Protein AF-A0A5N3X8C8-F1 (afdb_monomer_lite)

Sequence (66 aa):
MVLYIVLLPAAGLLQLQDVKKTCCEFLESQLHPVNCLGIRAFADMHACTDLLNKANTYLTVSRGVT

Foldseek 3Di:
DVVPVVCVVVCVVDDPPVVVVVVLVVVLVVQDPVCLVVQLVVCVVVVVVVSNVSSVVVVVVVVVPD

Organism: Muntiacus reevesi (NCBI:txid9886)

pLDDT: mean 70.5, std 14.21, range [43.62, 87.25]

Secondary structure (DSSP, 8-state):
-TTSTTTHHHHTTS-HHHHHHHHHHHHHHT--TTTHHHHHHHHHHTT-HHHHHHHHHHHHHHHS--

InterPro domains:
  IPR011333 SKP1/BTB/POZ domain superfamily [G3DSA:3.30.710.10] (3-6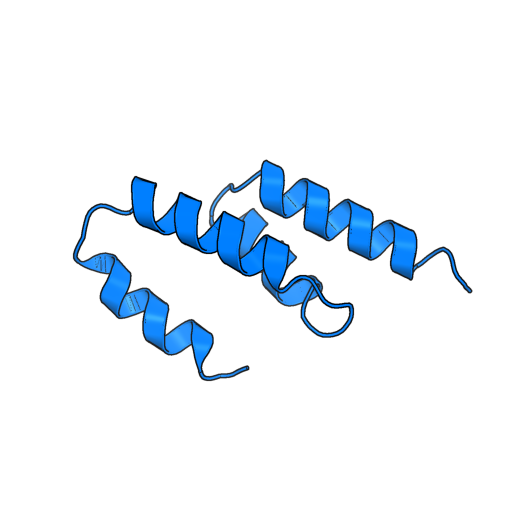0)

Structure (mmCIF, N/CA/C/O backbone):
data_AF-A0A5N3X8C8-F1
#
_entry.id   AF-A0A5N3X8C8-F1
#
loop_
_atom_site.group_PDB
_atom_site.id
_atom_site.type_symbol
_atom_site.label_atom_id
_atom_site.label_alt_id
_atom_site.label_comp_id
_atom_site.label_asym_id
_atom_site.label_entity_id
_atom_site.label_seq_id
_atom_site.pdbx_PDB_ins_code
_atom_site.Cartn_x
_atom_site.Cartn_y
_atom_site.Cartn_z
_atom_site.occupancy
_atom_site.B_iso_or_equiv
_atom_site.auth_seq_id
_atom_site.auth_comp_id
_atom_site.auth_asym_id
_atom_site.auth_atom_id
_atom_site.pdbx_PDB_model_num
ATOM 1 N N . MET A 1 1 ? 8.728 -13.636 -4.164 1.00 52.34 1 MET A N 1
ATOM 2 C CA . MET A 1 1 ? 7.398 -12.989 -4.272 1.00 52.34 1 MET A CA 1
ATOM 3 C C . MET A 1 1 ? 6.244 -13.919 -3.884 1.00 52.34 1 MET A C 1
ATOM 5 O O . MET A 1 1 ? 5.311 -13.454 -3.252 1.00 52.34 1 MET A O 1
ATOM 9 N N . VAL A 1 2 ? 6.340 -15.229 -4.153 1.00 43.72 2 VAL A N 1
ATOM 10 C CA . VAL A 1 2 ? 5.367 -16.256 -3.701 1.00 43.72 2 VAL A CA 1
ATOM 11 C C . VAL A 1 2 ? 5.394 -16.496 -2.175 1.00 43.72 2 VAL A C 1
ATOM 13 O O . VAL A 1 2 ? 4.468 -17.067 -1.618 1.00 43.72 2 VAL A O 1
ATOM 16 N N . LEU A 1 3 ? 6.427 -16.021 -1.467 1.00 48.88 3 LEU A N 1
ATOM 17 C CA . LEU A 1 3 ? 6.595 -16.278 -0.030 1.00 48.88 3 LEU A CA 1
ATOM 18 C C . LEU A 1 3 ? 5.674 -15.428 0.873 1.00 48.88 3 LEU A C 1
ATOM 20 O O . LEU A 1 3 ? 5.366 -15.849 1.980 1.00 48.88 3 LEU A O 1
ATOM 24 N N . TYR A 1 4 ? 5.207 -14.257 0.421 1.00 50.44 4 TYR A N 1
ATOM 25 C CA . TYR A 1 4 ? 4.456 -13.331 1.290 1.00 50.44 4 TYR A CA 1
ATOM 26 C C . TYR A 1 4 ? 2.950 -13.633 1.350 1.00 50.44 4 TYR A C 1
ATOM 28 O O . TYR A 1 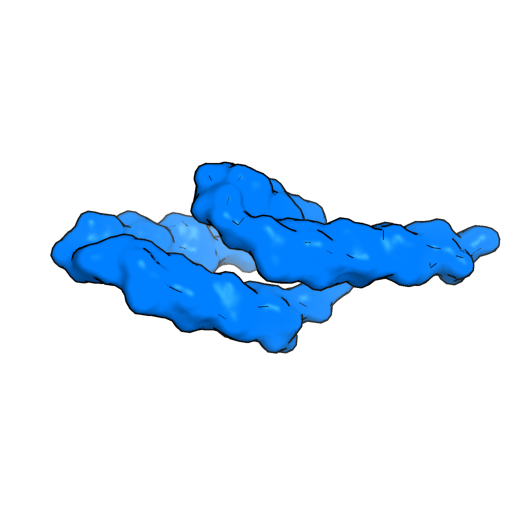4 ? 2.302 -13.402 2.366 1.00 50.44 4 TYR A O 1
ATOM 36 N N . ILE A 1 5 ? 2.399 -14.228 0.288 1.00 50.78 5 ILE A N 1
ATOM 37 C CA . ILE A 1 5 ? 0.995 -14.669 0.246 1.00 50.78 5 ILE A CA 1
ATOM 38 C C . ILE A 1 5 ? 0.721 -15.880 1.151 1.00 50.78 5 ILE A C 1
ATOM 40 O O . ILE A 1 5 ? -0.418 -16.077 1.557 1.00 50.78 5 ILE A O 1
ATOM 44 N N . VAL A 1 6 ? 1.746 -16.659 1.521 1.00 50.75 6 VAL A N 1
ATOM 45 C CA . VAL A 1 6 ? 1.603 -17.814 2.431 1.00 50.75 6 VAL A CA 1
ATOM 46 C C . VAL A 1 6 ? 1.557 -17.397 3.906 1.00 50.75 6 VAL A C 1
ATOM 48 O O . VAL A 1 6 ? 1.080 -18.165 4.735 1.00 50.75 6 VAL A O 1
ATOM 51 N N . LEU A 1 7 ? 1.984 -16.179 4.260 1.00 47.34 7 LEU A N 1
ATOM 52 C CA . LEU A 1 7 ? 1.898 -15.706 5.647 1.00 47.34 7 LEU A CA 1
ATOM 53 C C . LEU A 1 7 ? 0.507 -15.144 5.997 1.00 47.34 7 LEU A C 1
ATOM 55 O O . LEU A 1 7 ? 0.112 -15.141 7.161 1.00 47.34 7 LEU A O 1
ATOM 59 N N . LEU A 1 8 ? -0.269 -14.715 4.996 1.00 49.62 8 LEU A N 1
ATOM 60 C CA . LEU A 1 8 ? -1.599 -14.135 5.207 1.00 49.62 8 LEU A CA 1
ATOM 61 C C . LEU A 1 8 ? -2.636 -15.088 5.842 1.00 49.62 8 LEU A C 1
ATOM 63 O O . LEU A 1 8 ? -3.392 -14.626 6.696 1.00 49.62 8 LEU A O 1
ATOM 67 N N . PRO A 1 9 ? -2.692 -16.394 5.517 1.00 49.94 9 PRO A N 1
ATOM 68 C CA . PRO A 1 9 ? -3.614 -17.314 6.179 1.00 49.94 9 PRO A CA 1
ATOM 69 C C . PRO A 1 9 ? -3.332 -17.478 7.679 1.00 49.94 9 PRO A C 1
ATOM 71 O O . PRO A 1 9 ? -4.267 -17.673 8.449 1.00 49.94 9 PRO A O 1
ATOM 74 N N . ALA A 1 10 ? -2.070 -17.355 8.116 1.00 49.16 10 ALA A N 1
ATOM 75 C CA . ALA A 1 10 ? -1.705 -17.462 9.532 1.00 49.16 10 ALA A CA 1
ATOM 76 C C . ALA A 1 10 ? -2.191 -16.251 10.354 1.00 49.16 10 ALA A C 1
ATOM 78 O O . ALA A 1 10 ? -2.574 -16.399 11.512 1.00 49.16 10 ALA A O 1
ATOM 79 N N . ALA A 1 11 ? -2.252 -15.067 9.736 1.00 50.69 11 ALA A N 1
ATOM 80 C CA . ALA A 1 11 ? -2.813 -13.857 10.341 1.00 50.69 11 ALA A CA 1
ATOM 81 C C . ALA A 1 11 ? -4.348 -13.894 10.481 1.00 50.69 11 ALA A C 1
ATOM 83 O O . ALA A 1 11 ? -4.912 -13.161 11.291 1.00 50.69 11 ALA A O 1
ATOM 84 N N . GLY A 1 12 ? -5.037 -14.764 9.734 1.00 47.38 12 GLY A N 1
ATOM 85 C CA . GLY A 1 12 ? -6.496 -14.905 9.784 1.00 47.38 12 GLY A CA 1
ATOM 86 C C . GLY A 1 12 ? -7.050 -15.434 11.115 1.00 47.38 12 GLY A C 1
ATOM 87 O O . GLY A 1 12 ? -8.250 -15.331 11.347 1.00 47.38 12 GLY A O 1
ATOM 88 N N . LEU A 1 13 ? -6.199 -15.966 12.002 1.00 50.97 13 LEU A N 1
ATOM 89 C CA . LEU A 1 13 ? -6.596 -16.513 13.307 1.00 50.97 13 LEU A CA 1
ATOM 90 C C . LEU A 1 13 ? -6.558 -15.498 14.466 1.00 50.97 13 LEU A C 1
ATOM 92 O O . LEU A 1 13 ? -7.109 -15.785 15.526 1.00 50.97 13 LEU A O 1
ATOM 96 N N . LEU A 1 14 ? -5.948 -14.319 14.300 1.00 51.34 14 LEU A N 1
ATOM 97 C CA . LEU A 1 14 ? -5.708 -13.370 15.396 1.00 51.34 14 LEU A CA 1
ATOM 98 C C . LEU A 1 14 ? -6.050 -11.937 14.953 1.00 51.34 14 LEU A C 1
ATOM 100 O O . LEU A 1 14 ? -5.240 -11.266 14.328 1.00 51.34 14 LEU A O 1
ATOM 104 N N . GLN A 1 15 ? -7.279 -11.496 15.249 1.00 52.66 15 GLN A N 1
ATOM 105 C CA . GLN A 1 15 ? -7.752 -10.095 15.269 1.00 52.66 15 GLN A CA 1
ATOM 106 C C . GLN A 1 15 ? -7.059 -9.122 14.280 1.00 52.66 15 GLN A C 1
ATOM 108 O O . GLN A 1 15 ? -6.190 -8.328 14.628 1.00 52.66 15 GLN A O 1
ATOM 113 N N . LEU A 1 16 ? -7.538 -9.151 13.033 1.00 56.97 16 LEU A N 1
ATOM 114 C CA . LEU A 1 16 ? -7.039 -8.492 11.814 1.00 56.97 16 LEU A CA 1
ATOM 115 C C . LEU A 1 16 ? -6.720 -6.976 11.831 1.00 56.97 16 LEU A C 1
ATOM 117 O O . LEU A 1 16 ? -6.203 -6.487 10.828 1.00 56.97 16 LEU A O 1
ATOM 121 N N . GLN A 1 17 ? -7.013 -6.205 12.880 1.00 59.94 17 GLN A N 1
ATOM 122 C CA . GLN A 1 17 ? -6.793 -4.746 12.857 1.00 59.94 17 GLN A CA 1
ATOM 123 C C . GLN A 1 17 ? -5.330 -4.365 13.121 1.00 59.94 17 GLN A C 1
ATOM 125 O O . GLN A 1 17 ? -4.740 -3.619 12.336 1.00 59.94 17 GLN A O 1
ATOM 130 N N . ASP A 1 18 ? -4.712 -4.924 14.163 1.00 64.75 18 ASP A N 1
ATOM 131 C CA . ASP A 1 18 ? -3.310 -4.638 14.491 1.00 64.75 18 ASP A CA 1
ATOM 132 C C . ASP A 1 18 ? -2.359 -5.202 13.431 1.00 64.75 18 ASP A C 1
ATOM 134 O O . ASP A 1 18 ? -1.451 -4.515 12.967 1.00 64.75 18 ASP A O 1
ATOM 138 N N . VAL A 1 19 ? -2.637 -6.413 12.939 1.00 69.00 19 VAL A N 1
ATOM 139 C CA . VAL A 1 19 ? -1.824 -7.049 11.893 1.00 69.00 19 VAL A CA 1
ATOM 140 C C . VAL A 1 19 ? -1.911 -6.294 10.569 1.00 69.00 19 VAL A C 1
ATOM 142 O O . VAL A 1 19 ? -0.902 -6.159 9.877 1.00 69.00 19 VAL A O 1
ATOM 145 N N . LYS A 1 20 ? -3.089 -5.756 10.214 1.00 70.94 20 LYS A N 1
ATOM 146 C CA . LYS A 1 20 ? -3.241 -4.909 9.023 1.00 70.94 20 LYS A CA 1
ATOM 147 C C . LYS A 1 20 ? -2.355 -3.669 9.133 1.00 70.94 20 LYS A C 1
ATOM 149 O O . LYS A 1 20 ? -1.685 -3.331 8.160 1.00 70.94 20 LYS A O 1
ATOM 154 N N . LYS A 1 21 ? -2.303 -3.029 10.306 1.00 73.12 21 LYS A N 1
ATOM 155 C CA . LYS A 1 21 ? -1.446 -1.861 10.539 1.00 73.12 21 LYS A CA 1
ATOM 156 C C . LYS A 1 21 ? 0.036 -2.214 10.409 1.00 73.12 21 LYS A C 1
ATOM 158 O O . LYS A 1 21 ? 0.724 -1.589 9.609 1.00 73.12 21 LYS A O 1
ATOM 163 N N . THR A 1 22 ? 0.499 -3.260 11.093 1.00 74.81 22 THR A N 1
ATOM 164 C CA . THR A 1 22 ? 1.901 -3.704 11.019 1.00 74.81 22 THR A CA 1
ATOM 165 C C . THR A 1 22 ? 2.290 -4.164 9.609 1.00 74.81 22 THR A C 1
ATOM 167 O O . THR A 1 22 ? 3.400 -3.899 9.156 1.00 74.81 22 THR A O 1
ATOM 170 N N . CYS A 1 23 ? 1.380 -4.807 8.865 1.00 74.81 23 CYS A N 1
ATOM 171 C CA . CYS A 1 23 ? 1.603 -5.129 7.454 1.00 74.81 23 CYS A CA 1
ATOM 172 C C . CYS A 1 23 ? 1.703 -3.873 6.591 1.00 74.81 23 CYS A C 1
ATOM 174 O O . CYS A 1 23 ? 2.607 -3.802 5.765 1.00 74.81 23 CYS A O 1
ATOM 176 N N . CYS A 1 24 ? 0.804 -2.896 6.759 1.00 77.44 24 CYS A N 1
ATOM 177 C CA . CYS A 1 24 ? 0.866 -1.654 5.992 1.00 77.44 24 CYS A CA 1
ATOM 178 C C . CYS A 1 24 ? 2.181 -0.894 6.306 1.00 77.44 24 CYS A C 1
ATOM 180 O O . CYS A 1 24 ? 2.861 -0.486 5.370 1.00 77.44 24 CYS A O 1
ATOM 182 N N . GLU A 1 25 ? 2.636 -0.843 7.565 1.00 81.31 25 GLU A N 1
ATOM 183 C CA . GLU A 1 25 ? 3.944 -0.273 7.951 1.00 81.31 25 GLU A CA 1
ATOM 184 C C . GLU A 1 25 ? 5.141 -1.035 7.343 1.00 81.31 25 GLU A C 1
ATOM 186 O O . GLU A 1 25 ? 6.059 -0.430 6.789 1.00 81.31 25 GLU A O 1
ATOM 191 N N . PHE A 1 26 ? 5.130 -2.371 7.372 1.00 80.44 26 PHE A N 1
ATOM 192 C CA . PHE A 1 26 ? 6.196 -3.175 6.764 1.00 80.44 26 PHE A CA 1
ATOM 193 C C . PHE A 1 26 ? 6.246 -3.022 5.236 1.00 80.44 26 PHE A C 1
ATOM 195 O O . PHE A 1 26 ? 7.325 -2.915 4.650 1.00 80.44 26 PHE A O 1
ATOM 202 N N . LEU A 1 27 ? 5.081 -3.010 4.578 1.00 78.12 27 LEU A N 1
ATOM 203 C CA . LEU A 1 27 ? 4.972 -2.852 3.126 1.00 78.12 27 LEU A CA 1
ATOM 204 C C . LEU A 1 27 ? 5.403 -1.452 2.678 1.00 78.12 27 LEU A C 1
ATOM 206 O O . LEU A 1 27 ? 6.001 -1.331 1.612 1.00 78.12 27 LEU A O 1
ATOM 210 N N . GLU A 1 28 ? 5.170 -0.417 3.490 1.00 80.25 28 GLU A N 1
ATOM 211 C CA . GLU A 1 28 ? 5.747 0.912 3.258 1.00 80.25 28 GLU A CA 1
ATOM 212 C C . GLU A 1 28 ? 7.274 0.890 3.291 1.00 80.25 28 GLU A C 1
ATOM 214 O O . GLU A 1 28 ? 7.905 1.439 2.389 1.00 80.25 28 GLU A O 1
ATOM 219 N N . SER A 1 29 ? 7.886 0.219 4.274 1.00 81.69 29 SER A N 1
ATOM 220 C CA . SER A 1 29 ? 9.349 0.072 4.324 1.00 81.69 29 SER A CA 1
ATOM 221 C C . SER A 1 29 ? 9.925 -0.748 3.166 1.00 81.69 29 SER A C 1
ATOM 223 O O . SER A 1 29 ? 11.108 -0.616 2.864 1.00 81.69 29 SER A O 1
ATOM 225 N N . GLN A 1 30 ? 9.115 -1.582 2.514 1.00 79.38 30 GLN A N 1
ATOM 226 C CA . GLN A 1 30 ? 9.531 -2.444 1.403 1.00 79.38 30 GLN A CA 1
ATOM 227 C C . GLN A 1 30 ? 9.064 -1.938 0.031 1.00 79.38 30 GLN A C 1
ATOM 229 O O . GLN A 1 30 ? 9.114 -2.685 -0.952 1.00 79.38 30 GLN A O 1
ATOM 234 N N . LEU A 1 31 ? 8.592 -0.692 -0.059 1.00 79.69 31 LEU A N 1
ATOM 235 C CA . LEU A 1 31 ? 8.084 -0.112 -1.297 1.00 79.69 31 LEU A CA 1
ATOM 236 C C . LEU A 1 31 ? 9.217 0.029 -2.330 1.00 79.69 31 LEU A C 1
ATOM 238 O O . LEU A 1 31 ? 10.165 0.788 -2.146 1.00 79.69 31 LEU A O 1
ATOM 242 N N . HIS A 1 32 ? 9.116 -0.713 -3.430 1.00 79.69 32 HIS A N 1
ATOM 243 C CA . HIS A 1 32 ? 10.132 -0.790 -4.476 1.00 79.69 32 HIS A CA 1
ATOM 244 C C . HIS A 1 32 ? 9.460 -0.751 -5.861 1.00 79.69 32 HIS A C 1
ATOM 246 O O . HIS A 1 32 ? 8.361 -1.288 -6.029 1.00 79.69 32 HIS A O 1
ATOM 252 N N . PRO A 1 33 ? 10.086 -0.190 -6.911 1.00 75.62 33 PRO A N 1
ATOM 253 C CA . PRO A 1 33 ? 9.478 -0.121 -8.247 1.00 75.62 33 PRO A CA 1
ATOM 254 C C . PRO A 1 33 ? 9.021 -1.485 -8.802 1.00 75.62 33 PRO A C 1
ATOM 256 O O . PRO A 1 33 ? 8.026 -1.560 -9.514 1.00 75.62 33 PRO A O 1
ATOM 259 N N . VAL A 1 34 ? 9.681 -2.580 -8.410 1.00 79.19 34 VAL A N 1
ATOM 260 C CA . VAL A 1 34 ? 9.340 -3.955 -8.836 1.00 79.19 34 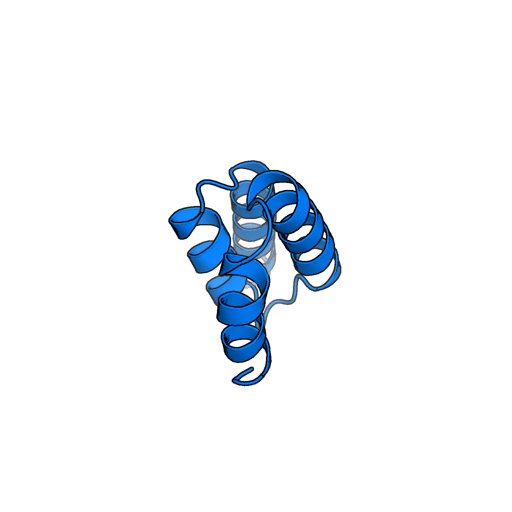VAL A CA 1
ATOM 261 C C . VAL A 1 34 ? 8.092 -4.516 -8.132 1.00 79.19 34 VAL A C 1
ATOM 263 O O . VAL A 1 34 ? 7.382 -5.336 -8.708 1.00 79.19 34 VAL A O 1
ATOM 266 N N . ASN A 1 35 ? 7.805 -4.101 -6.894 1.00 80.19 35 ASN A N 1
ATOM 267 C CA . ASN A 1 35 ? 6.724 -4.668 -6.074 1.00 80.19 35 ASN A CA 1
ATOM 268 C C . ASN A 1 35 ? 5.574 -3.677 -5.796 1.00 80.19 35 ASN A C 1
ATOM 270 O O . ASN A 1 35 ? 4.531 -4.087 -5.285 1.00 80.19 35 ASN A O 1
ATOM 274 N N . CYS A 1 36 ? 5.719 -2.406 -6.187 1.00 81.62 36 CYS A N 1
ATOM 275 C CA . CYS A 1 36 ? 4.756 -1.336 -5.919 1.00 81.62 36 CYS A CA 1
ATOM 276 C C . CYS A 1 36 ? 3.339 -1.628 -6.444 1.00 81.62 36 CYS A C 1
ATOM 278 O O . CYS A 1 36 ? 2.360 -1.270 -5.795 1.00 81.62 36 CYS A O 1
ATOM 280 N N . LEU A 1 37 ? 3.206 -2.337 -7.571 1.00 82.56 37 LEU A N 1
ATOM 281 C CA . LEU A 1 37 ? 1.911 -2.748 -8.125 1.00 82.56 37 LEU A CA 1
ATOM 282 C C . LEU A 1 37 ? 1.193 -3.765 -7.229 1.00 82.56 37 LEU A C 1
ATOM 284 O O . LEU A 1 37 ? -0.015 -3.658 -7.025 1.00 82.56 37 LEU A O 1
ATOM 288 N N . GLY A 1 38 ? 1.938 -4.723 -6.670 1.00 82.06 38 GLY A N 1
ATOM 289 C CA . GLY A 1 38 ? 1.398 -5.712 -5.737 1.00 82.06 38 GLY A CA 1
ATOM 290 C C . GLY A 1 38 ? 0.990 -5.071 -4.413 1.00 82.06 38 GLY A C 1
ATOM 291 O O . GLY A 1 38 ? -0.087 -5.355 -3.897 1.00 82.06 38 GLY A O 1
ATOM 292 N N . ILE A 1 39 ? 1.808 -4.142 -3.911 1.00 84.06 39 ILE A N 1
ATOM 293 C CA . ILE A 1 39 ? 1.510 -3.378 -2.692 1.00 84.06 39 ILE A CA 1
ATOM 294 C C . ILE A 1 39 ? 0.274 -2.492 -2.895 1.00 84.06 39 ILE A C 1
ATOM 296 O O . ILE A 1 39 ? -0.584 -2.439 -2.017 1.00 84.06 39 ILE A O 1
ATOM 300 N N . ARG A 1 40 ? 0.119 -1.863 -4.069 1.00 84.44 40 ARG A N 1
ATOM 301 C CA . ARG A 1 40 ? -1.092 -1.103 -4.411 1.00 84.44 40 ARG A CA 1
ATOM 302 C C . ARG A 1 40 ? -2.336 -1.988 -4.413 1.00 84.44 40 ARG A C 1
ATOM 304 O O . ARG A 1 40 ? -3.331 -1.616 -3.806 1.00 84.44 40 ARG A O 1
ATOM 311 N N . ALA A 1 41 ? -2.279 -3.141 -5.080 1.00 82.88 41 ALA A N 1
ATOM 312 C CA . ALA A 1 41 ? -3.408 -4.069 -5.143 1.00 82.88 41 ALA A CA 1
ATOM 313 C C . ALA A 1 41 ? -3.806 -4.581 -3.748 1.00 82.88 41 ALA A C 1
ATOM 315 O O . ALA A 1 41 ? -4.989 -4.681 -3.439 1.00 82.88 41 ALA A O 1
ATOM 316 N N . PHE A 1 42 ? -2.822 -4.834 -2.881 1.00 79.81 42 PHE A N 1
ATOM 317 C CA . PHE A 1 42 ? -3.054 -5.178 -1.479 1.00 79.81 42 PHE A CA 1
ATOM 318 C C . PHE A 1 42 ? -3.730 -4.033 -0.710 1.00 79.81 42 PHE A C 1
ATOM 320 O O . PHE A 1 42 ? -4.725 -4.244 -0.019 1.00 79.81 42 PHE A O 1
ATOM 327 N N . ALA A 1 43 ? -3.209 -2.812 -0.842 1.00 84.31 43 ALA A N 1
ATOM 328 C CA . ALA A 1 43 ? -3.758 -1.639 -0.171 1.00 84.31 43 ALA A CA 1
ATOM 329 C C . ALA A 1 43 ? -5.212 -1.360 -0.588 1.00 84.31 43 ALA A C 1
ATOM 331 O O . ALA A 1 43 ? -6.029 -1.001 0.259 1.00 84.31 43 ALA A O 1
ATOM 332 N N . ASP A 1 44 ? -5.529 -1.582 -1.864 1.00 83.12 44 ASP A N 1
ATOM 333 C CA . ASP A 1 44 ? -6.870 -1.439 -2.432 1.00 83.12 44 ASP A CA 1
ATOM 334 C C . ASP A 1 44 ? -7.820 -2.515 -1.883 1.00 83.12 44 ASP A C 1
ATOM 336 O O . ASP A 1 44 ? -8.860 -2.201 -1.306 1.00 83.12 44 ASP A O 1
ATOM 340 N N . MET A 1 45 ? -7.401 -3.786 -1.926 1.00 80.00 45 MET A N 1
ATOM 341 C CA . MET A 1 45 ? -8.184 -4.923 -1.428 1.00 80.00 45 MET A CA 1
ATOM 342 C C . MET A 1 45 ? -8.493 -4.834 0.074 1.00 80.00 45 MET A C 1
ATOM 344 O O . MET A 1 45 ? -9.556 -5.265 0.518 1.00 80.00 45 MET A O 1
ATOM 348 N N . HIS A 1 46 ? -7.581 -4.266 0.866 1.00 79.19 46 HIS A N 1
ATOM 349 C CA . HIS A 1 46 ? -7.747 -4.125 2.313 1.00 79.19 46 HIS A CA 1
ATOM 350 C C . HIS A 1 46 ? -8.263 -2.750 2.753 1.00 79.19 46 HIS A C 1
ATOM 352 O O . HIS A 1 46 ? -8.357 -2.519 3.961 1.00 79.19 46 HIS A O 1
ATOM 358 N N . ALA A 1 47 ? -8.579 -1.833 1.831 1.00 78.94 47 ALA A N 1
ATOM 359 C CA . ALA A 1 47 ? -8.926 -0.443 2.143 1.00 78.94 47 ALA A CA 1
ATOM 360 C C . ALA A 1 47 ? -7.907 0.217 3.108 1.00 78.94 47 ALA A C 1
ATOM 362 O O . ALA A 1 47 ? -8.267 0.833 4.114 1.00 78.94 47 ALA A O 1
ATOM 363 N N . CYS A 1 48 ? -6.608 0.010 2.861 1.00 81.12 48 CYS A N 1
ATOM 364 C CA . CYS A 1 48 ? -5.500 0.707 3.528 1.00 81.12 48 CYS A CA 1
ATOM 365 C C . CYS A 1 48 ? -5.192 1.971 2.699 1.00 81.12 48 CYS A C 1
ATOM 367 O O . CYS A 1 48 ? -4.296 1.972 1.858 1.00 81.12 48 CYS A O 1
ATOM 369 N N . THR A 1 49 ? -5.964 3.043 2.895 1.00 83.38 49 THR A N 1
ATOM 370 C CA . THR A 1 49 ? -5.859 4.285 2.101 1.00 83.38 49 THR A CA 1
ATOM 371 C C . THR A 1 49 ? -4.494 4.969 2.208 1.00 83.38 49 THR A C 1
ATOM 373 O O . THR A 1 49 ? -4.012 5.504 1.214 1.00 83.38 49 THR A O 1
ATOM 376 N N . ASP A 1 50 ? -3.840 4.911 3.370 1.00 84.69 50 ASP A N 1
ATOM 377 C CA . ASP A 1 50 ? -2.507 5.500 3.583 1.00 84.69 50 ASP A CA 1
ATOM 378 C C . ASP A 1 50 ? -1.436 4.814 2.713 1.00 84.69 50 ASP A C 1
ATOM 380 O O . ASP A 1 50 ? -0.755 5.455 1.905 1.00 84.69 50 ASP A O 1
ATOM 384 N N . LEU A 1 51 ? -1.392 3.478 2.776 1.00 82.81 51 LEU A N 1
ATOM 385 C CA . LEU A 1 51 ? -0.509 2.646 1.956 1.00 82.81 51 LEU A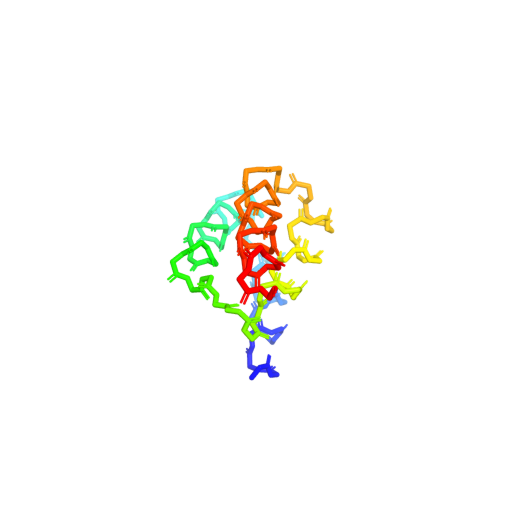 CA 1
ATOM 386 C C . LEU A 1 51 ? -0.827 2.797 0.460 1.00 82.81 51 LEU A C 1
ATOM 388 O O . LEU A 1 51 ? 0.085 2.861 -0.364 1.00 82.81 51 LEU A O 1
ATOM 392 N N . LEU A 1 52 ? -2.113 2.887 0.102 1.00 85.81 52 LEU A N 1
ATOM 393 C CA . LEU A 1 52 ? -2.561 3.080 -1.278 1.00 85.81 52 LEU A CA 1
ATOM 394 C C . LEU A 1 52 ? -2.051 4.414 -1.841 1.00 85.81 52 LEU A C 1
ATOM 396 O O . LEU A 1 52 ? -1.536 4.454 -2.958 1.00 85.81 52 LEU A O 1
ATOM 400 N N . ASN A 1 53 ? -2.150 5.494 -1.061 1.00 87.25 53 ASN A N 1
ATOM 401 C CA . ASN A 1 53 ? -1.662 6.820 -1.441 1.00 87.25 53 ASN A CA 1
ATOM 402 C C . ASN A 1 53 ? -0.139 6.851 -1.592 1.00 87.25 53 ASN A C 1
ATOM 404 O O . ASN A 1 53 ? 0.363 7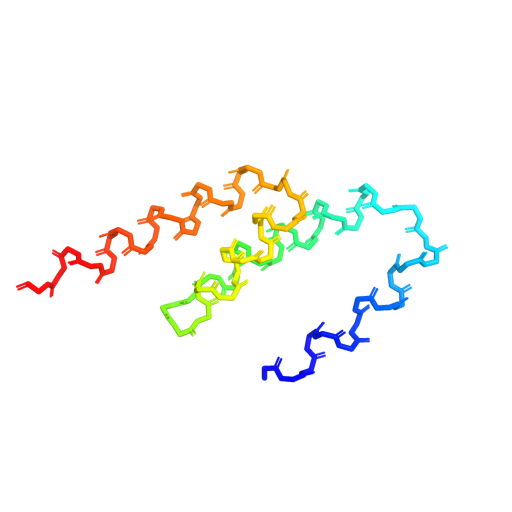.410 -2.570 1.00 87.25 53 ASN A O 1
ATOM 408 N N . LYS A 1 54 ? 0.603 6.207 -0.684 1.00 85.06 54 LYS A N 1
ATOM 409 C CA . LYS A 1 54 ? 2.065 6.085 -0.791 1.00 85.06 54 LYS A CA 1
ATOM 410 C C . LYS A 1 54 ? 2.474 5.274 -2.015 1.00 85.06 54 LYS A C 1
ATOM 412 O O . LYS A 1 54 ? 3.304 5.736 -2.795 1.00 85.06 54 LYS A O 1
ATOM 417 N N . ALA A 1 55 ? 1.837 4.128 -2.253 1.00 85.19 55 ALA A N 1
ATOM 418 C CA . ALA A 1 55 ? 2.084 3.312 -3.438 1.00 85.19 55 ALA A CA 1
ATOM 419 C C . ALA A 1 55 ? 1.750 4.061 -4.743 1.00 85.19 55 ALA A C 1
ATOM 421 O O . ALA A 1 55 ? 2.522 3.995 -5.700 1.00 85.19 55 ALA A O 1
ATOM 422 N N . ASN A 1 56 ? 0.646 4.816 -4.788 1.00 85.81 56 ASN A N 1
ATOM 423 C CA . ASN A 1 56 ? 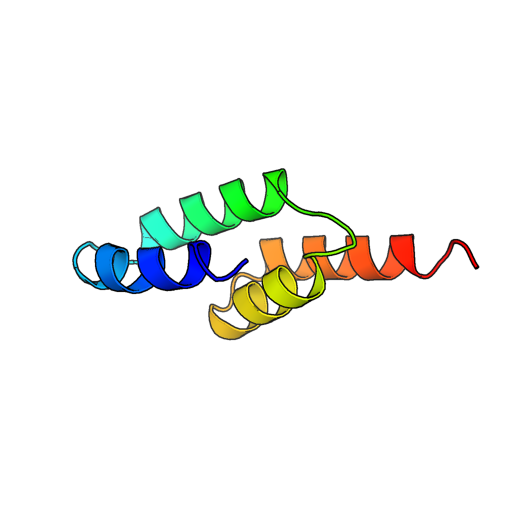0.273 5.631 -5.951 1.00 85.81 56 ASN A CA 1
ATOM 424 C C . ASN A 1 56 ? 1.221 6.811 -6.182 1.00 85.81 56 ASN A C 1
ATOM 426 O O . ASN A 1 56 ? 1.603 7.067 -7.324 1.00 85.81 56 ASN A O 1
ATOM 430 N N . THR A 1 57 ? 1.639 7.503 -5.123 1.00 85.25 57 THR A N 1
ATOM 431 C CA . THR A 1 57 ? 2.636 8.580 -5.215 1.00 85.25 57 THR A CA 1
ATOM 432 C C . THR A 1 57 ? 3.950 8.033 -5.760 1.00 85.25 57 THR A C 1
ATOM 434 O O . THR A 1 57 ? 4.517 8.590 -6.695 1.00 85.25 57 THR A O 1
ATOM 437 N N . TYR A 1 58 ? 4.389 6.881 -5.254 1.00 82.94 58 TYR A N 1
ATOM 438 C CA . TYR A 1 58 ? 5.612 6.225 -5.703 1.00 82.94 58 TYR A CA 1
ATOM 439 C C . TYR A 1 58 ? 5.526 5.755 -7.164 1.00 82.94 58 TYR A C 1
ATOM 441 O O . TYR A 1 58 ? 6.472 5.930 -7.930 1.00 82.94 58 TYR A O 1
ATOM 449 N N . LEU A 1 59 ? 4.373 5.224 -7.588 1.00 78.69 59 LEU A N 1
ATOM 450 C CA . LEU A 1 59 ? 4.081 4.891 -8.990 1.00 78.69 59 LEU A CA 1
ATOM 451 C C . LEU A 1 59 ? 4.068 6.123 -9.904 1.00 78.69 59 LEU A C 1
ATOM 453 O O . LEU A 1 59 ? 4.467 6.030 -11.060 1.00 78.69 59 LEU A O 1
ATOM 457 N N . THR A 1 60 ? 3.596 7.263 -9.404 1.00 77.19 60 THR A N 1
ATOM 458 C CA . THR A 1 60 ? 3.537 8.517 -10.166 1.00 77.19 60 THR A CA 1
ATOM 459 C C . THR A 1 60 ? 4.931 9.124 -10.318 1.00 77.19 60 THR A C 1
ATOM 461 O O . THR A 1 60 ? 5.312 9.505 -11.419 1.00 77.19 60 THR A O 1
ATOM 464 N N . VAL A 1 61 ? 5.735 9.125 -9.249 1.00 70.25 61 VAL A N 1
ATOM 465 C CA . VAL A 1 61 ? 7.133 9.588 -9.271 1.00 70.25 61 VAL A CA 1
ATOM 466 C C . VAL A 1 61 ? 8.000 8.703 -10.166 1.00 70.25 61 VAL A C 1
ATOM 468 O O . VAL A 1 61 ? 8.756 9.217 -10.981 1.00 70.25 61 VAL A O 1
ATOM 471 N N . SER A 1 62 ? 7.857 7.377 -10.087 1.00 62.53 62 SER A N 1
ATOM 472 C CA . SER A 1 62 ? 8.604 6.450 -10.957 1.00 62.53 62 SER A CA 1
ATOM 473 C C . SER A 1 62 ? 8.201 6.531 -12.435 1.00 62.53 62 SER A C 1
ATOM 475 O O . SER A 1 62 ? 8.998 6.173 -13.297 1.00 62.53 62 SER A O 1
ATOM 477 N N . ARG A 1 63 ? 7.003 7.041 -12.747 1.00 59.69 63 ARG A N 1
ATOM 478 C CA . ARG A 1 63 ? 6.545 7.315 -14.120 1.00 59.69 63 ARG A CA 1
ATOM 479 C C . ARG A 1 63 ? 6.953 8.691 -14.658 1.00 59.69 63 ARG A C 1
ATOM 481 O O . ARG A 1 63 ? 6.826 8.910 -15.855 1.00 59.69 63 ARG A O 1
ATOM 488 N N . GLY A 1 64 ? 7.427 9.601 -13.805 1.00 54.91 64 GLY A N 1
ATOM 489 C CA . GLY A 1 64 ? 7.841 10.959 -14.181 1.00 54.91 64 GLY A CA 1
ATOM 490 C C . GLY A 1 64 ? 9.316 11.108 -14.575 1.00 54.91 64 GLY A C 1
ATOM 491 O O . GLY A 1 64 ? 9.775 12.235 -14.720 1.00 54.91 64 GLY A O 1
ATOM 492 N N . VAL A 1 65 ? 10.067 10.006 -14.710 1.00 50.78 65 VAL A N 1
ATOM 493 C CA . VAL A 1 65 ? 11.502 9.999 -15.089 1.00 50.78 65 VAL A CA 1
ATOM 494 C C . VAL A 1 65 ? 11.732 9.336 -16.462 1.00 50.78 65 VAL A C 1
ATOM 496 O O . VAL A 1 65 ? 12.779 8.750 -16.726 1.00 50.78 65 VAL A O 1
ATOM 499 N N . THR A 1 66 ? 10.747 9.433 -17.351 1.00 43.62 66 THR A N 1
ATOM 500 C CA . THR A 1 66 ? 10.882 9.207 -18.803 1.00 43.62 66 THR A CA 1
ATOM 501 C C . THR A 1 66 ? 10.415 10.451 -19.520 1.00 43.62 66 THR A C 1
ATOM 503 O O . THR A 1 66 ? 11.093 10.845 -20.490 1.00 43.62 66 THR A O 1
#

Radius of gyration: 12.55 Å; chains: 1; bounding box: 20×29×34 Å